Protein AF-A0A944KK14-F1 (afdb_monomer_lite)

pLDDT: mean 74.32, std 10.63, range [45.19, 85.75]

Radius of gyration: 15.49 Å; chains: 1; bounding box: 37×25×47 Å

Structure (mmCIF, N/CA/C/O backbone):
data_AF-A0A944KK14-F1
#
_entry.id   AF-A0A944KK14-F1
#
loop_
_atom_site.group_PDB
_atom_site.id
_atom_site.type_symbol
_atom_site.label_atom_id
_atom_site.label_alt_id
_atom_site.label_comp_id
_atom_site.label_asym_id
_atom_site.label_entity_id
_atom_site.label_seq_id
_atom_site.pdbx_PDB_ins_code
_atom_site.Cartn_x
_atom_site.Cartn_y
_atom_site.Cartn_z
_atom_site.occupancy
_atom_site.B_iso_or_equiv
_atom_site.auth_seq_id
_atom_site.auth_comp_id
_atom_site.auth_asym_id
_atom_site.auth_atom_id
_atom_site.pdbx_PDB_model_num
ATOM 1 N N . MET A 1 1 ? -15.946 14.520 15.194 1.00 54.41 1 MET A N 1
ATOM 2 C CA . MET A 1 1 ? -14.642 14.614 14.491 1.00 54.41 1 MET A CA 1
ATOM 3 C C . MET A 1 1 ? -13.971 13.252 14.286 1.00 54.41 1 MET A C 1
ATOM 5 O O . MET A 1 1 ? -13.407 13.055 13.220 1.00 54.41 1 MET A O 1
ATOM 9 N N . SER A 1 2 ? -14.076 12.298 15.221 1.00 60.38 2 SER A N 1
ATOM 10 C CA . SER A 1 2 ? -13.517 10.933 15.090 1.00 60.38 2 SER A CA 1
ATOM 11 C C . SER A 1 2 ? -14.016 10.151 13.864 1.00 60.38 2 SER A C 1
ATOM 13 O O . SER A 1 2 ? -13.221 9.508 13.189 1.00 60.38 2 SER A O 1
ATOM 15 N N . GLY A 1 3 ? -15.302 10.270 13.514 1.00 67.94 3 GLY A N 1
ATOM 16 C CA . GLY A 1 3 ? -15.869 9.570 12.353 1.00 67.94 3 GLY A CA 1
ATOM 17 C C . GLY A 1 3 ? -15.281 9.995 11.001 1.00 67.94 3 GLY A C 1
ATOM 18 O O . GLY A 1 3 ? -15.109 9.157 10.126 1.00 67.94 3 GLY A O 1
ATOM 19 N N . PHE A 1 4 ? -14.912 11.270 10.828 1.00 75.00 4 PHE A N 1
ATOM 20 C CA . PHE A 1 4 ? -14.325 11.752 9.570 1.00 75.00 4 PHE A CA 1
ATOM 21 C C . PHE A 1 4 ? -12.930 11.164 9.340 1.00 75.00 4 PHE A C 1
ATOM 23 O O . PHE A 1 4 ? -12.654 10.637 8.268 1.00 75.00 4 PHE A O 1
ATOM 30 N N . PHE A 1 5 ? -12.079 11.182 10.372 1.00 73.62 5 PHE A N 1
ATOM 31 C CA . PHE A 1 5 ? -10.757 10.557 10.309 1.00 73.62 5 PHE A CA 1
ATOM 32 C C . PHE A 1 5 ? -10.847 9.052 10.061 1.00 73.62 5 PHE A C 1
ATOM 34 O O . PHE A 1 5 ? -10.064 8.523 9.285 1.00 73.62 5 PHE A O 1
ATOM 41 N N . HIS A 1 6 ? -11.834 8.379 10.652 1.00 74.44 6 HIS A N 1
ATOM 42 C CA . HIS A 1 6 ? -12.060 6.959 10.413 1.00 74.44 6 HIS A CA 1
ATOM 43 C C . HIS A 1 6 ? -12.377 6.664 8.934 1.00 74.44 6 HIS A C 1
ATOM 45 O O . HIS A 1 6 ? -11.712 5.832 8.323 1.00 74.44 6 HIS A O 1
ATOM 51 N N . TRP A 1 7 ? -13.314 7.400 8.325 1.00 77.06 7 TRP A N 1
ATOM 52 C CA . TRP A 1 7 ? -13.644 7.251 6.899 1.00 77.06 7 TRP A CA 1
ATOM 53 C C . TRP A 1 7 ? -12.468 7.574 5.974 1.00 77.06 7 TRP A C 1
ATOM 55 O O . TRP A 1 7 ? -12.241 6.867 4.992 1.00 77.06 7 TRP A O 1
ATOM 65 N N . VAL A 1 8 ? -11.695 8.612 6.303 1.00 81.38 8 VAL A N 1
ATOM 66 C CA . VAL A 1 8 ? -10.477 8.953 5.560 1.00 81.38 8 VAL A CA 1
ATOM 67 C C . VAL A 1 8 ? -9.465 7.813 5.642 1.00 81.38 8 VAL A C 1
ATOM 69 O O . VAL A 1 8 ? -8.917 7.433 4.614 1.00 81.38 8 VAL A O 1
ATOM 72 N N . SER A 1 9 ? -9.257 7.214 6.814 1.00 80.94 9 SER A N 1
ATOM 73 C CA . SER A 1 9 ? -8.302 6.115 6.997 1.00 80.94 9 SER A CA 1
ATOM 74 C C . SER A 1 9 ? -8.730 4.827 6.299 1.00 80.94 9 SER A C 1
ATOM 76 O O . SER A 1 9 ? -7.881 4.135 5.743 1.00 80.94 9 SER A O 1
ATOM 78 N N . VAL A 1 10 ? -10.034 4.537 6.235 1.00 79.25 10 VAL A N 1
ATOM 79 C CA . VAL A 1 10 ? -10.570 3.405 5.456 1.00 79.25 10 VAL A CA 1
ATOM 80 C C . VAL A 1 10 ? -10.264 3.558 3.960 1.00 79.25 10 VAL A C 1
ATOM 82 O O . VAL A 1 10 ? -9.969 2.564 3.304 1.00 79.25 10 VAL A O 1
ATOM 85 N N . GLY A 1 11 ? -10.290 4.782 3.419 1.00 79.25 11 GLY A N 1
ATOM 86 C CA . GLY A 1 11 ? -9.954 5.050 2.014 1.00 79.25 11 GLY A CA 1
ATOM 87 C C . GLY A 1 11 ? -8.455 5.231 1.741 1.00 79.25 11 GLY A C 1
ATOM 88 O O . GLY A 1 11 ? -7.944 4.777 0.717 1.00 79.25 11 GLY A O 1
ATOM 89 N N . ALA A 1 12 ? -7.729 5.868 2.658 1.00 81.00 12 ALA A N 1
ATOM 90 C CA . ALA A 1 12 ? -6.308 6.174 2.507 1.00 81.00 12 ALA A CA 1
ATOM 91 C C . ALA A 1 12 ? -5.419 4.933 2.651 1.00 81.00 12 ALA A C 1
ATOM 93 O O . ALA A 1 12 ? -4.378 4.843 2.003 1.00 81.00 12 ALA A O 1
ATOM 94 N N . LEU A 1 13 ? -5.829 3.964 3.471 1.00 83.44 13 LEU A N 1
ATOM 95 C CA . LEU A 1 13 ? -5.054 2.758 3.749 1.00 83.44 13 LEU A CA 1
ATOM 96 C C . LEU A 1 13 ? -4.913 1.837 2.518 1.00 83.44 13 LEU A C 1
ATOM 98 O O . LEU A 1 13 ? -3.775 1.482 2.200 1.00 83.44 13 LEU A O 1
ATOM 102 N N . PRO A 1 14 ? -5.982 1.532 1.753 1.00 84.44 14 PRO A N 1
ATOM 103 C CA . PRO A 1 14 ? -5.867 0.864 0.458 1.00 84.44 14 PRO A CA 1
ATOM 104 C C . PRO A 1 14 ? -5.001 1.639 -0.526 1.00 84.44 14 PRO A C 1
ATOM 106 O O . PRO A 1 14 ? -4.139 1.064 -1.179 1.00 84.44 14 PRO A O 1
ATOM 109 N N . LEU A 1 15 ? -5.183 2.957 -0.613 1.00 82.62 15 LEU A N 1
ATOM 110 C CA . LEU A 1 15 ? -4.436 3.774 -1.563 1.00 82.62 15 LEU A CA 1
ATOM 111 C C . LEU A 1 15 ? -2.927 3.729 -1.278 1.00 82.62 15 LEU A C 1
ATOM 113 O O . LEU A 1 15 ? -2.120 3.494 -2.178 1.00 82.62 15 LEU A O 1
ATOM 117 N N . ALA A 1 16 ? -2.550 3.893 -0.010 1.00 84.44 16 ALA A N 1
ATOM 118 C CA . ALA A 1 16 ? -1.164 3.818 0.425 1.00 84.44 16 ALA A CA 1
ATOM 119 C C . ALA A 1 16 ? -0.592 2.405 0.241 1.00 84.44 16 ALA A C 1
ATOM 121 O O . ALA A 1 16 ? 0.544 2.257 -0.204 1.00 84.44 16 ALA A O 1
ATOM 122 N N . SER A 1 17 ? -1.383 1.363 0.506 1.00 84.50 17 SER A N 1
ATOM 123 C CA . SER A 1 17 ? -0.969 -0.0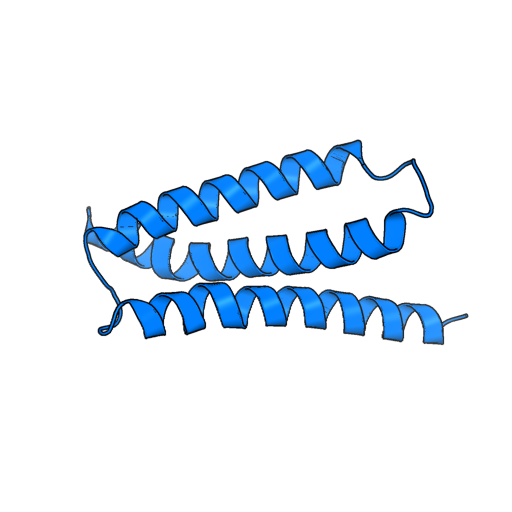27 0.305 1.00 84.50 17 SER A CA 1
ATOM 124 C C . SER A 1 17 ? -0.757 -0.372 -1.175 1.00 84.50 17 SER A C 1
ATOM 126 O O . SER A 1 17 ? 0.238 -1.013 -1.519 1.00 84.50 17 SER A O 1
ATOM 128 N N . ALA A 1 18 ? -1.618 0.127 -2.065 1.00 84.06 18 ALA A N 1
ATOM 129 C CA . ALA A 1 18 ? -1.445 -0.002 -3.506 1.00 84.06 18 ALA A CA 1
ATOM 130 C C . ALA A 1 18 ? -0.190 0.727 -4.001 1.00 84.06 18 ALA A C 1
ATOM 132 O O . ALA A 1 18 ? 0.573 0.156 -4.779 1.00 84.06 18 ALA A O 1
ATOM 133 N N . MET A 1 19 ? 0.089 1.942 -3.514 1.00 82.31 19 MET A N 1
ATOM 134 C CA . MET A 1 19 ? 1.342 2.628 -3.852 1.00 82.31 19 MET A CA 1
ATOM 135 C C . MET A 1 19 ? 2.572 1.858 -3.369 1.00 82.31 19 MET A C 1
ATOM 137 O O . MET A 1 19 ? 3.536 1.739 -4.117 1.00 82.31 19 MET A O 1
ATOM 141 N N . VAL A 1 20 ? 2.538 1.279 -2.165 1.00 81.19 20 VAL A N 1
ATOM 142 C CA . VAL A 1 20 ? 3.636 0.431 -1.673 1.00 81.19 20 VAL A CA 1
ATOM 143 C C . VAL A 1 20 ? 3.837 -0.781 -2.586 1.00 81.19 20 VAL A C 1
ATOM 145 O O . VAL 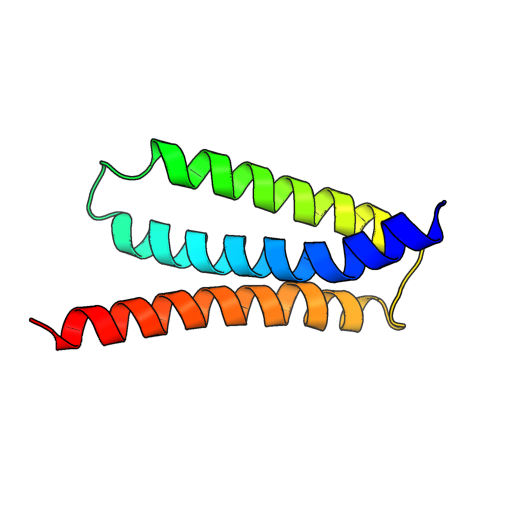A 1 20 ? 4.964 -1.045 -2.993 1.00 81.19 20 VAL A O 1
ATOM 148 N N . GLY A 1 21 ? 2.768 -1.487 -2.968 1.00 81.31 21 GLY A N 1
ATOM 149 C CA . GLY A 1 21 ? 2.855 -2.621 -3.895 1.00 81.31 21 GLY A CA 1
ATOM 150 C C . GLY A 1 21 ? 3.411 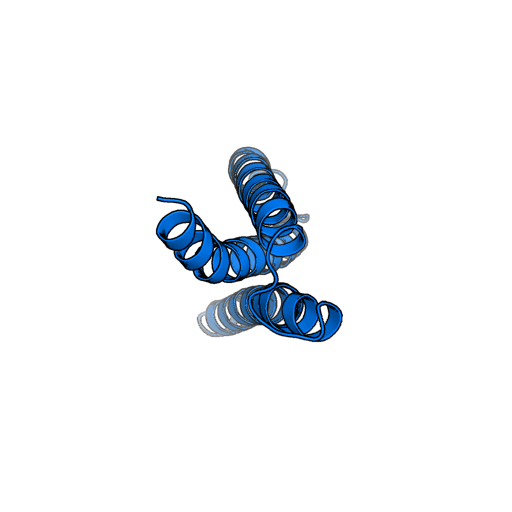-2.232 -5.270 1.00 81.31 21 GLY A C 1
ATOM 151 O O . GLY A 1 21 ? 4.259 -2.935 -5.819 1.00 81.31 21 GLY A O 1
ATOM 152 N N . PHE A 1 22 ? 2.987 -1.081 -5.796 1.00 81.81 22 PHE A N 1
ATOM 153 C CA . PHE A 1 22 ? 3.489 -0.525 -7.052 1.00 81.81 22 PHE A CA 1
ATOM 154 C C . PHE A 1 22 ? 4.988 -0.206 -6.976 1.00 81.81 22 PHE A C 1
ATOM 156 O O . PHE A 1 22 ? 5.747 -0.634 -7.844 1.00 81.81 22 PHE A O 1
ATOM 163 N N . LEU A 1 23 ? 5.416 0.494 -5.920 1.00 78.00 23 LEU A N 1
ATOM 164 C CA . LEU A 1 23 ? 6.806 0.906 -5.713 1.00 78.00 23 LEU A CA 1
ATOM 165 C C . LEU A 1 23 ? 7.734 -0.277 -5.426 1.00 78.00 23 LEU A C 1
ATOM 167 O O . LEU A 1 23 ? 8.878 -0.265 -5.863 1.00 78.00 23 LEU A O 1
ATOM 171 N N . ILE A 1 24 ? 7.260 -1.324 -4.744 1.00 78.62 24 ILE A N 1
ATOM 172 C CA . ILE A 1 24 ? 8.044 -2.551 -4.537 1.00 78.62 24 ILE A CA 1
ATOM 173 C C . ILE A 1 24 ? 8.360 -3.216 -5.879 1.00 78.62 24 ILE A C 1
ATOM 175 O O . ILE A 1 24 ? 9.508 -3.587 -6.112 1.00 78.62 24 ILE A O 1
ATOM 179 N N . ILE A 1 25 ? 7.370 -3.354 -6.770 1.00 76.19 25 ILE A N 1
ATOM 180 C CA . ILE A 1 25 ? 7.597 -3.928 -8.105 1.00 76.19 25 ILE A CA 1
ATOM 181 C C . ILE A 1 25 ? 8.461 -2.990 -8.955 1.00 76.19 25 ILE A C 1
ATOM 183 O O . ILE A 1 25 ? 9.358 -3.466 -9.640 1.00 76.19 25 ILE A O 1
ATOM 18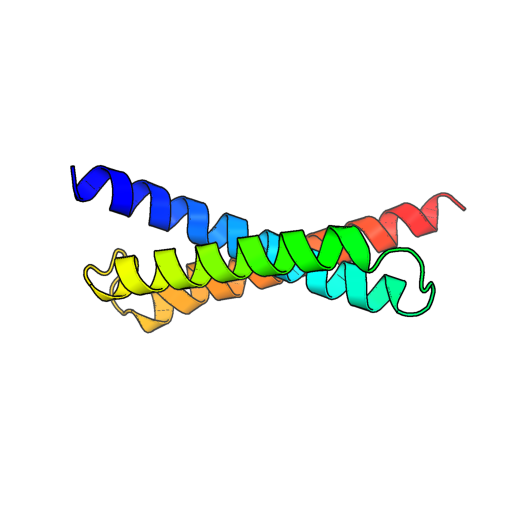7 N N . HIS A 1 26 ? 8.224 -1.676 -8.890 1.00 73.69 26 HIS A N 1
ATOM 188 C CA . HIS A 1 26 ? 9.019 -0.670 -9.597 1.00 73.69 26 HIS A CA 1
ATOM 189 C C . HIS A 1 26 ? 10.497 -0.735 -9.186 1.00 73.69 26 HIS A C 1
ATOM 191 O O . HIS A 1 26 ? 11.361 -0.950 -10.027 1.00 73.69 26 HIS A O 1
ATOM 197 N N . GLY A 1 27 ? 10.780 -0.686 -7.883 1.00 68.69 27 GLY A N 1
ATOM 198 C CA . GLY A 1 27 ? 12.137 -0.779 -7.353 1.00 68.69 27 GLY A CA 1
ATOM 199 C C . GLY A 1 27 ? 12.790 -2.151 -7.552 1.00 68.69 27 GLY A C 1
ATOM 200 O O . GLY A 1 27 ? 14.012 -2.233 -7.612 1.00 68.69 27 GLY A O 1
ATOM 201 N N . LEU A 1 28 ? 12.017 -3.238 -7.668 1.00 68.81 28 LEU A N 1
ATOM 202 C CA . LEU A 1 28 ? 12.547 -4.553 -8.058 1.00 68.81 28 LEU A CA 1
ATOM 203 C C . LEU A 1 28 ? 12.971 -4.590 -9.535 1.00 68.81 28 LEU A C 1
ATOM 205 O O . LEU A 1 28 ? 13.993 -5.199 -9.836 1.00 68.81 28 LEU A O 1
ATOM 209 N N . ASP A 1 29 ? 12.212 -3.941 -10.420 1.00 66.62 29 ASP A N 1
ATOM 210 C CA . ASP A 1 29 ? 12.503 -3.803 -11.858 1.00 66.62 29 ASP A CA 1
ATOM 211 C C . ASP A 1 29 ? 13.742 -2.911 -12.085 1.00 66.62 29 ASP A C 1
ATOM 213 O O . ASP A 1 29 ? 14.618 -3.222 -12.887 1.00 66.62 29 ASP A O 1
ATOM 217 N N . GLU A 1 30 ? 13.873 -1.844 -11.292 1.00 59.84 30 GLU A N 1
ATOM 218 C CA . GLU A 1 30 ? 14.961 -0.864 -11.381 1.00 59.84 30 GLU A CA 1
ATOM 219 C C . GLU A 1 30 ? 16.226 -1.220 -10.593 1.00 59.84 30 GLU A C 1
ATOM 221 O O . GLU A 1 30 ? 17.222 -0.511 -10.698 1.00 59.84 30 GLU A O 1
ATOM 226 N N . ARG A 1 31 ? 16.271 -2.334 -9.846 1.00 53.38 31 ARG A N 1
ATOM 227 C CA . ARG A 1 31 ? 17.520 -2.806 -9.206 1.00 53.38 31 ARG A CA 1
ATOM 228 C C . ARG A 1 31 ? 18.656 -3.102 -10.204 1.00 53.38 31 ARG A C 1
ATOM 230 O O . ARG A 1 31 ? 19.774 -3.354 -9.767 1.00 53.38 31 ARG A O 1
ATOM 237 N N . GLY A 1 32 ? 18.390 -3.061 -11.513 1.00 51.19 32 GLY A N 1
ATOM 238 C CA . GLY A 1 32 ? 19.403 -3.063 -12.574 1.00 51.19 32 GLY A CA 1
ATOM 239 C C . GLY A 1 32 ? 19.988 -1.687 -12.936 1.00 51.19 32 GLY A C 1
ATOM 240 O O . GLY A 1 32 ? 20.963 -1.631 -13.678 1.00 51.19 32 GLY A O 1
ATOM 241 N N . THR A 1 33 ? 19.429 -0.587 -12.430 1.00 49.34 33 THR A N 1
ATOM 242 C CA . THR A 1 33 ? 19.791 0.795 -12.781 1.00 49.34 33 THR A CA 1
ATOM 243 C C . THR A 1 33 ? 19.829 1.656 -11.517 1.00 49.34 33 THR A C 1
ATOM 245 O O . THR A 1 33 ? 18.800 2.064 -10.989 1.00 49.34 33 THR A O 1
ATOM 248 N N . GLU A 1 34 ? 21.034 1.933 -11.018 1.00 51.88 34 GLU A N 1
ATOM 249 C CA . GLU A 1 34 ? 21.335 2.554 -9.712 1.00 51.88 34 GLU A CA 1
ATOM 250 C C . GLU A 1 34 ? 20.813 4.000 -9.516 1.00 51.88 34 GLU A C 1
ATOM 252 O O . GLU A 1 34 ? 21.023 4.600 -8.463 1.00 51.88 34 GLU A O 1
ATOM 257 N N . GLU A 1 35 ? 20.108 4.575 -10.492 1.00 49.44 35 GLU A N 1
ATOM 258 C CA . GLU A 1 35 ? 19.803 6.011 -10.554 1.00 49.44 35 GLU A CA 1
ATOM 259 C C . GLU A 1 35 ? 18.441 6.413 -9.946 1.00 49.44 35 GLU A C 1
ATOM 261 O O . GLU A 1 35 ? 18.207 7.588 -9.671 1.00 49.44 35 GLU A O 1
ATOM 266 N N . SER A 1 36 ? 17.548 5.460 -9.654 1.00 50.25 36 SER A N 1
ATOM 267 C CA . SER A 1 36 ? 16.157 5.761 -9.246 1.00 50.25 36 SER A CA 1
ATOM 268 C C . SER A 1 36 ? 15.902 5.738 -7.722 1.00 50.25 36 SER A C 1
ATOM 270 O O . SER A 1 36 ? 14.851 6.141 -7.219 1.00 50.25 36 SER A O 1
ATOM 272 N N . ALA A 1 37 ? 16.894 5.329 -6.922 1.00 50.81 37 ALA A N 1
ATOM 273 C CA . ALA A 1 37 ? 16.717 5.028 -5.494 1.00 50.81 37 ALA A CA 1
ATOM 274 C C . ALA A 1 37 ? 16.363 6.237 -4.591 1.00 50.81 37 ALA A C 1
ATOM 276 O O . ALA A 1 37 ? 15.888 6.053 -3.467 1.00 50.81 37 ALA A O 1
ATOM 277 N N . GLY A 1 38 ? 16.585 7.475 -5.045 1.00 50.16 38 GLY A N 1
ATOM 278 C CA . GLY A 1 38 ? 16.453 8.672 -4.204 1.00 50.16 38 GLY A CA 1
ATOM 279 C C . GLY A 1 38 ? 15.014 9.146 -3.953 1.00 50.16 38 GLY A C 1
ATOM 280 O O . GLY A 1 38 ? 14.688 9.565 -2.839 1.00 50.16 38 GLY A O 1
ATOM 281 N N . ILE A 1 39 ? 14.143 9.088 -4.967 1.00 55.28 39 ILE A N 1
ATOM 282 C CA . ILE A 1 39 ? 12.763 9.614 -4.892 1.00 55.28 39 ILE A CA 1
ATOM 283 C C . ILE A 1 39 ? 11.778 8.515 -4.464 1.00 55.28 39 ILE A C 1
ATOM 285 O O . ILE A 1 39 ? 10.881 8.765 -3.648 1.00 55.28 39 ILE A O 1
ATOM 289 N N . ASP A 1 40 ? 11.998 7.280 -4.917 1.00 69.62 40 ASP A N 1
ATOM 290 C CA . ASP A 1 40 ? 11.130 6.141 -4.606 1.00 69.62 40 ASP A CA 1
ATOM 291 C C . ASP A 1 40 ? 11.205 5.715 -3.137 1.00 69.62 40 ASP A C 1
ATOM 293 O O . ASP A 1 40 ? 10.177 5.432 -2.518 1.00 69.62 40 ASP A O 1
ATOM 297 N N . GLY A 1 41 ? 12.391 5.755 -2.519 1.00 66.44 41 GLY A N 1
ATOM 298 C CA . GLY A 1 41 ? 12.557 5.355 -1.118 1.00 66.44 41 GLY A CA 1
ATOM 299 C C . GLY A 1 41 ? 11.810 6.264 -0.136 1.00 66.44 41 GLY A C 1
ATOM 300 O O . GLY A 1 41 ? 11.194 5.791 0.821 1.00 66.44 41 GLY A O 1
ATOM 301 N N . LYS A 1 42 ? 11.807 7.577 -0.390 1.00 75.69 42 LYS A N 1
ATOM 302 C CA . LYS A 1 42 ? 11.126 8.560 0.466 1.00 75.69 42 LYS A CA 1
ATOM 303 C C . LYS A 1 42 ? 9.605 8.451 0.335 1.00 75.69 42 LYS A C 1
ATOM 305 O O . LYS A 1 42 ? 8.899 8.516 1.339 1.00 75.69 42 LYS A O 1
ATOM 310 N N . THR A 1 43 ? 9.115 8.220 -0.881 1.00 76.19 43 THR A N 1
ATOM 311 C CA . THR A 1 43 ? 7.690 7.991 -1.159 1.00 76.19 43 THR A CA 1
ATOM 312 C C . THR A 1 43 ? 7.209 6.692 -0.517 1.00 76.19 43 THR A C 1
ATOM 314 O O . THR A 1 43 ? 6.190 6.689 0.170 1.00 76.19 43 THR A O 1
ATOM 317 N N . LEU A 1 44 ? 7.987 5.612 -0.632 1.00 77.88 44 LEU A N 1
ATOM 318 C CA . LEU A 1 44 ? 7.680 4.327 -0.005 1.00 77.88 44 LEU A CA 1
ATOM 319 C C . LEU A 1 44 ? 7.632 4.433 1.525 1.00 77.88 44 LEU A C 1
ATOM 321 O O . LEU A 1 44 ? 6.730 3.876 2.150 1.00 77.88 44 LEU A O 1
ATOM 325 N N . LEU A 1 45 ? 8.548 5.196 2.129 1.00 79.50 45 LEU A N 1
ATOM 326 C CA . LEU A 1 45 ? 8.563 5.440 3.573 1.00 79.50 45 LEU A CA 1
ATOM 327 C C . LEU A 1 45 ? 7.323 6.225 4.027 1.00 79.50 45 LEU A C 1
ATOM 329 O O . LEU A 1 45 ? 6.700 5.854 5.021 1.00 79.50 45 LEU A O 1
ATOM 333 N N . ILE A 1 46 ? 6.917 7.260 3.281 1.00 82.25 46 ILE A N 1
ATOM 334 C CA . ILE A 1 46 ? 5.697 8.030 3.571 1.00 82.25 46 ILE A CA 1
ATOM 335 C C . ILE A 1 46 ? 4.452 7.144 3.435 1.00 82.25 46 ILE A C 1
ATOM 337 O O . ILE A 1 46 ? 3.623 7.125 4.343 1.00 82.25 46 ILE A O 1
ATOM 341 N N . CYS A 1 47 ? 4.325 6.371 2.353 1.00 80.81 47 CYS A N 1
ATOM 342 C CA . CYS A 1 47 ? 3.194 5.461 2.170 1.00 80.81 47 CYS A CA 1
ATOM 343 C C . CYS A 1 47 ? 3.151 4.385 3.265 1.00 80.81 47 CYS A C 1
ATOM 345 O O . CYS A 1 47 ? 2.084 4.121 3.816 1.00 80.81 47 CYS A O 1
ATOM 347 N N . GLY A 1 48 ? 4.301 3.820 3.645 1.00 79.94 48 GLY A N 1
ATOM 348 C CA . GLY A 1 48 ? 4.406 2.882 4.763 1.00 79.94 48 GLY A CA 1
ATOM 349 C C . GLY A 1 48 ? 3.959 3.500 6.090 1.00 79.94 48 GLY A C 1
ATOM 350 O O . GLY A 1 48 ? 3.171 2.894 6.816 1.00 79.94 48 GLY A O 1
ATOM 351 N N . LEU A 1 49 ? 4.380 4.735 6.381 1.00 84.44 49 LEU A N 1
ATOM 352 C CA . LEU A 1 49 ? 3.947 5.467 7.573 1.00 84.44 49 LEU A CA 1
ATOM 353 C C . LEU A 1 49 ? 2.424 5.673 7.583 1.00 84.44 49 LEU A C 1
ATOM 355 O O . LEU A 1 49 ? 1.780 5.436 8.602 1.00 84.44 49 LEU A O 1
ATOM 359 N N . VAL A 1 50 ? 1.837 6.061 6.447 1.00 84.75 50 VAL A N 1
ATOM 360 C CA . VAL A 1 50 ? 0.382 6.240 6.307 1.00 84.75 50 VAL A CA 1
ATOM 361 C C . VAL A 1 50 ? -0.362 4.927 6.556 1.00 84.75 50 VAL A C 1
ATOM 363 O O . VAL A 1 50 ? -1.343 4.928 7.300 1.00 84.75 50 VAL A O 1
ATOM 366 N N . VAL A 1 51 ? 0.122 3.802 6.013 1.00 82.38 51 VAL A N 1
ATOM 367 C CA . VAL A 1 51 ? -0.457 2.471 6.269 1.00 82.38 51 VAL A CA 1
ATOM 368 C C . VAL A 1 51 ? -0.421 2.137 7.760 1.00 82.38 51 VAL A C 1
ATOM 370 O O . VAL A 1 51 ? -1.433 1.688 8.298 1.00 82.38 51 VAL A O 1
ATOM 373 N N . VAL A 1 52 ? 0.698 2.386 8.447 1.00 82.38 52 VAL A N 1
ATOM 374 C CA . VAL A 1 52 ? 0.842 2.106 9.886 1.00 82.38 52 VAL A CA 1
ATOM 375 C C . VAL A 1 52 ? -0.101 2.976 10.715 1.00 82.38 52 VAL A C 1
ATOM 377 O O . VAL A 1 52 ? -0.840 2.452 11.547 1.00 82.38 52 VA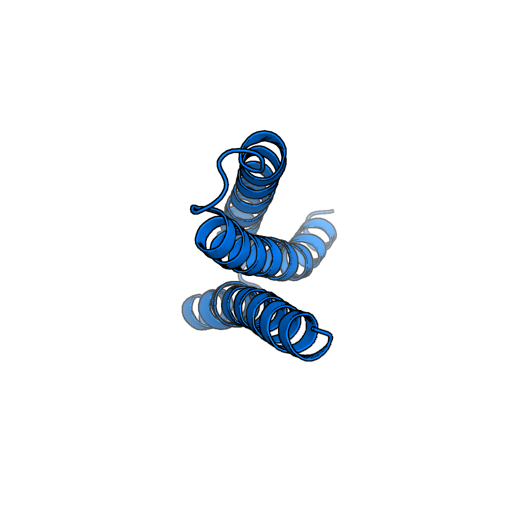L A O 1
ATOM 380 N N . VAL A 1 53 ? -0.135 4.287 10.462 1.00 82.50 53 VAL A N 1
ATOM 381 C CA . VAL A 1 53 ? -0.998 5.230 11.192 1.00 82.50 53 VAL A CA 1
ATOM 382 C C . VAL A 1 53 ? -2.478 4.899 10.983 1.00 82.50 53 VAL A C 1
ATOM 384 O O . VAL A 1 53 ? -3.240 4.855 11.950 1.00 82.50 53 VAL A O 1
ATOM 387 N N . CYS A 1 54 ? -2.885 4.603 9.747 1.00 81.25 54 CYS A N 1
ATOM 388 C CA . CYS A 1 54 ? -4.263 4.223 9.451 1.00 81.25 54 CYS A CA 1
ATOM 389 C C . CYS A 1 54 ? -4.612 2.850 10.056 1.00 81.25 54 CYS A C 1
ATOM 391 O O . CYS A 1 54 ? -5.715 2.677 10.567 1.00 81.25 54 CYS A O 1
ATOM 393 N N . SER A 1 55 ? -3.671 1.897 10.079 1.00 74.44 55 SER A N 1
ATOM 394 C CA . SER A 1 55 ? -3.873 0.580 10.705 1.00 74.44 55 SER A CA 1
ATOM 395 C C . SER A 1 55 ? -4.070 0.702 12.216 1.00 74.44 55 SER A C 1
ATOM 397 O O . SER A 1 55 ? -4.987 0.100 12.767 1.00 74.44 55 SER A O 1
ATOM 399 N N . LEU A 1 56 ? -3.275 1.540 12.889 1.00 79.44 56 LEU A N 1
ATOM 400 C CA . LEU A 1 56 ? -3.449 1.839 14.315 1.00 79.44 56 LEU A CA 1
ATOM 401 C C . LEU A 1 56 ? -4.817 2.467 14.615 1.00 79.44 56 LEU A C 1
ATOM 403 O O . LEU A 1 56 ? -5.443 2.121 15.615 1.00 79.44 56 LEU A O 1
ATOM 407 N N . GLN A 1 57 ? -5.312 3.351 13.745 1.00 78.94 57 GLN A N 1
ATOM 408 C CA . GLN A 1 57 ? -6.646 3.935 13.904 1.00 78.94 57 GLN A CA 1
ATOM 409 C C . GLN A 1 57 ? -7.769 2.911 13.691 1.00 78.94 57 GLN A C 1
ATOM 411 O O . GLN A 1 57 ? -8.716 2.876 14.477 1.00 78.94 57 GLN A O 1
ATOM 416 N N . LEU A 1 58 ? -7.662 2.058 12.669 1.00 74.06 58 LEU A N 1
ATOM 417 C CA . LEU A 1 58 ? -8.651 1.012 12.393 1.00 74.06 58 LEU A CA 1
ATOM 418 C C . LEU A 1 58 ? -8.596 -0.153 13.400 1.00 74.06 58 LEU A C 1
ATOM 420 O O . LEU A 1 58 ? -9.580 -0.871 13.546 1.00 74.06 58 LEU A O 1
ATOM 424 N N . ALA A 1 59 ? -7.484 -0.345 14.115 1.00 70.88 59 ALA A N 1
ATOM 425 C CA . ALA A 1 59 ? -7.400 -1.302 15.219 1.00 70.88 59 ALA A CA 1
ATOM 426 C C . ALA A 1 59 ? -8.219 -0.858 16.445 1.00 70.88 59 ALA A C 1
ATOM 428 O O . ALA A 1 59 ? -8.746 -1.701 17.165 1.00 70.88 59 ALA A O 1
ATOM 429 N N . GLY A 1 60 ? -8.334 0.456 16.681 1.00 72.75 60 GLY A N 1
ATOM 430 C CA . GLY A 1 60 ? -9.128 1.012 17.782 1.00 72.75 60 GLY A CA 1
ATOM 431 C C . GLY A 1 60 ? -10.634 1.039 17.506 1.00 72.75 60 GLY A C 1
ATOM 432 O O . GLY A 1 60 ? -11.430 0.928 18.436 1.00 72.75 60 GLY A O 1
ATOM 433 N N . GLN A 1 61 ? -11.032 1.169 16.239 1.00 71.31 61 GLN A N 1
ATOM 434 C CA . GLN A 1 61 ? -12.418 1.036 15.792 1.00 71.31 61 GLN A CA 1
ATOM 435 C C . GLN A 1 61 ? -12.442 0.265 14.464 1.00 71.31 61 GLN A C 1
ATOM 437 O O . GLN A 1 61 ? -12.127 0.866 13.436 1.00 71.31 61 GLN A O 1
ATOM 442 N N . PRO A 1 62 ? -12.781 -1.038 14.458 1.00 69.62 62 PRO A N 1
ATOM 443 C CA . PRO A 1 62 ? -12.901 -1.799 13.220 1.00 69.62 62 PRO A CA 1
ATOM 444 C C . PRO A 1 62 ? -14.045 -1.270 12.351 1.00 69.62 62 PRO A C 1
ATOM 446 O O . PRO A 1 62 ? -15.150 -1.029 12.833 1.00 69.62 62 PRO A O 1
ATOM 449 N N . ALA A 1 63 ? -13.772 -1.113 11.057 1.00 70.50 63 ALA A N 1
ATOM 450 C CA . ALA A 1 63 ? -14.774 -0.798 10.042 1.00 70.50 63 ALA A CA 1
ATOM 451 C C . ALA A 1 63 ? -15.491 -2.066 9.545 1.00 70.50 63 ALA A C 1
ATOM 453 O O . ALA A 1 63 ? -16.650 -2.011 9.141 1.00 70.50 63 ALA A O 1
ATOM 454 N N . ILE A 1 64 ? -14.789 -3.204 9.552 1.00 70.44 64 ILE A N 1
ATOM 455 C CA . ILE A 1 64 ? -15.289 -4.508 9.111 1.00 70.44 64 ILE A CA 1
ATOM 456 C C . ILE A 1 64 ? -14.909 -5.542 10.170 1.00 70.44 64 ILE A C 1
ATOM 458 O O . ILE A 1 64 ? -13.726 -5.743 10.446 1.00 70.44 64 ILE A O 1
ATOM 462 N N . ASP A 1 65 ? -15.910 -6.229 10.718 1.00 75.06 65 ASP A N 1
ATOM 463 C CA . ASP A 1 65 ? -15.708 -7.417 11.543 1.00 75.06 65 ASP A CA 1
ATOM 464 C C . ASP A 1 65 ? -15.901 -8.686 10.698 1.00 75.06 65 ASP A C 1
ATOM 466 O O . ASP A 1 65 ? -16.917 -8.804 10.005 1.00 75.06 65 ASP A O 1
ATOM 470 N N . PRO A 1 66 ? -14.966 -9.655 10.734 1.00 82.56 66 PRO A N 1
ATOM 471 C CA . PRO A 1 66 ? -13.780 -9.725 11.596 1.00 82.56 66 PRO A CA 1
ATOM 472 C C . PRO A 1 66 ? -12.566 -8.923 11.080 1.00 82.56 66 PRO A C 1
ATOM 474 O O . PRO A 1 66 ? -12.284 -8.891 9.881 1.00 82.56 66 PRO A O 1
ATOM 477 N N . LEU A 1 67 ? -11.764 -8.388 12.013 1.00 76.88 67 LEU A N 1
ATOM 478 C CA . LEU A 1 67 ? -10.533 -7.608 11.765 1.00 76.88 67 LEU A CA 1
ATOM 479 C C . LEU A 1 67 ? -9.565 -8.224 10.737 1.00 76.88 67 LEU A C 1
ATOM 481 O O . LEU A 1 67 ? -8.955 -7.506 9.945 1.00 76.88 67 LEU A O 1
ATOM 485 N N . TRP A 1 68 ? -9.408 -9.550 10.726 1.00 77.25 68 TRP A N 1
ATOM 486 C CA . TRP A 1 68 ? -8.533 -10.228 9.762 1.00 77.25 68 TRP A CA 1
ATOM 487 C C . TRP A 1 68 ? -8.986 -10.008 8.311 1.00 77.25 68 TRP A C 1
ATOM 489 O O . TRP A 1 68 ? -8.161 -9.736 7.439 1.00 77.25 68 TRP A O 1
ATOM 499 N N . LEU A 1 69 ? -10.298 -10.054 8.065 1.00 79.38 69 LEU A N 1
ATOM 500 C CA . LEU A 1 69 ? -10.875 -9.832 6.742 1.00 79.38 69 LEU A CA 1
ATOM 501 C C . LEU A 1 69 ? -10.663 -8.383 6.291 1.00 79.38 69 LEU A C 1
ATOM 503 O O . LEU A 1 69 ? -10.350 -8.137 5.128 1.00 79.38 69 LEU A O 1
ATOM 507 N N . GLN A 1 70 ? -10.769 -7.433 7.222 1.00 81.88 70 GLN A N 1
ATOM 508 C CA . GLN A 1 70 ? -10.512 -6.020 6.965 1.00 81.88 70 GLN A CA 1
ATOM 509 C C . GLN A 1 70 ? -9.089 -5.787 6.455 1.00 81.88 70 GLN A C 1
ATOM 511 O O . GLN A 1 70 ? -8.904 -5.129 5.435 1.00 81.88 70 GLN A O 1
ATOM 516 N N . TYR A 1 71 ? -8.079 -6.334 7.136 1.00 78.31 71 TYR A N 1
ATOM 517 C CA . TYR A 1 71 ? -6.689 -6.188 6.699 1.00 78.31 71 TYR A CA 1
ATOM 518 C C . TYR A 1 71 ? -6.423 -6.931 5.391 1.00 78.31 71 TYR A C 1
ATOM 520 O O . TYR A 1 71 ? -5.733 -6.407 4.517 1.00 78.31 71 TYR A O 1
ATOM 528 N N . PHE A 1 72 ? -7.003 -8.119 5.216 1.00 82.12 72 PHE A N 1
ATOM 529 C CA . PHE A 1 72 ? -6.853 -8.876 3.978 1.00 82.12 72 PHE A CA 1
ATOM 530 C C . PHE A 1 72 ? -7.423 -8.118 2.771 1.00 82.12 72 PHE A C 1
ATOM 532 O O . PHE A 1 72 ? -6.776 -8.031 1.728 1.00 82.12 72 PHE A O 1
ATOM 539 N N . LEU A 1 73 ? -8.598 -7.507 2.926 1.00 81.06 73 LEU A N 1
ATOM 540 C CA . LEU A 1 73 ? -9.216 -6.688 1.890 1.00 81.06 73 LEU A CA 1
ATOM 541 C C . LEU A 1 73 ? -8.458 -5.375 1.692 1.00 81.06 73 LEU A C 1
ATOM 543 O O . LEU A 1 73 ? -7.985 -5.109 0.594 1.00 81.06 73 LEU A O 1
ATOM 547 N N . LEU A 1 74 ? -8.299 -4.562 2.733 1.00 79.25 74 LEU A N 1
ATOM 548 C CA . LEU A 1 74 ? -7.793 -3.198 2.575 1.00 79.25 74 LEU A CA 1
ATOM 549 C C . LEU A 1 74 ? -6.285 -3.133 2.319 1.00 79.25 74 LEU A C 1
ATOM 551 O O . LEU A 1 74 ? -5.845 -2.256 1.588 1.00 79.25 74 LEU A O 1
ATOM 555 N N . VAL A 1 75 ? -5.493 -4.040 2.894 1.00 81.12 75 VAL A N 1
ATOM 556 C CA . VAL A 1 75 ? -4.038 -4.086 2.674 1.00 81.12 75 VAL A CA 1
ATOM 557 C C . VAL A 1 75 ? -3.707 -5.117 1.605 1.00 81.12 75 VAL A C 1
ATOM 559 O O . VAL A 1 75 ? -3.046 -4.804 0.623 1.00 81.12 75 VAL A O 1
ATOM 562 N N . GLY A 1 76 ? -4.189 -6.351 1.763 1.00 80.19 76 GLY A N 1
ATOM 563 C CA . GLY A 1 76 ? -3.828 -7.451 0.867 1.00 80.19 76 GLY A CA 1
ATOM 564 C C . GLY A 1 76 ? -4.247 -7.194 -0.580 1.00 80.19 76 GLY A C 1
ATOM 565 O O . GLY A 1 76 ? -3.401 -7.196 -1.474 1.00 80.19 76 GLY A O 1
ATOM 566 N N . THR A 1 77 ? -5.534 -6.924 -0.825 1.00 84.44 77 THR A N 1
ATOM 567 C CA . THR A 1 77 ? -6.010 -6.722 -2.207 1.00 84.44 77 THR A CA 1
ATOM 568 C C . THR A 1 77 ? -5.456 -5.450 -2.836 1.00 84.44 77 THR A C 1
ATOM 570 O O . THR A 1 77 ? -5.142 -5.451 -4.024 1.00 84.44 77 THR A O 1
ATOM 573 N N . ALA A 1 78 ? -5.263 -4.392 -2.047 1.00 85.19 78 ALA A N 1
ATOM 574 C CA . ALA A 1 78 ? -4.722 -3.138 -2.543 1.00 85.19 78 ALA A CA 1
ATOM 575 C C . ALA A 1 78 ? -3.242 -3.259 -2.925 1.00 85.19 78 ALA A C 1
ATOM 577 O O . ALA A 1 78 ? -2.854 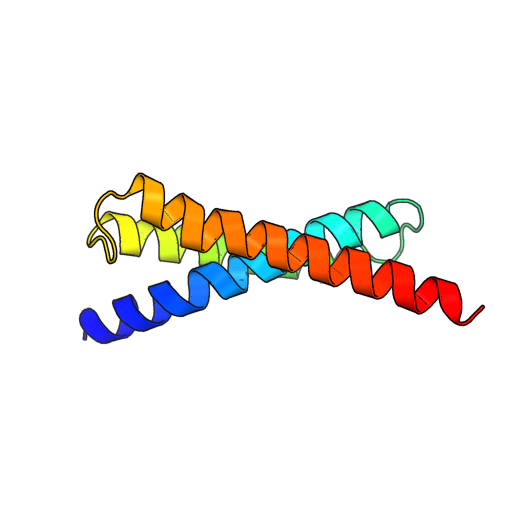-2.821 -4.006 1.00 85.19 78 ALA A O 1
ATOM 578 N N . LEU A 1 79 ? -2.433 -3.928 -2.098 1.00 82.88 79 LEU A N 1
ATOM 579 C CA . LEU A 1 79 ? -1.034 -4.224 -2.405 1.00 82.88 79 LEU A CA 1
ATOM 580 C C . LEU A 1 79 ? -0.915 -5.040 -3.696 1.00 82.88 79 LEU A C 1
ATOM 582 O O . LEU A 1 79 ? -0.130 -4.689 -4.578 1.00 82.88 79 LEU A O 1
ATOM 586 N N . VAL A 1 80 ? -1.735 -6.087 -3.841 1.00 85.75 80 VAL A N 1
ATOM 587 C CA . VAL A 1 80 ? -1.781 -6.899 -5.066 1.00 85.75 80 VAL A CA 1
ATOM 588 C C . VAL A 1 80 ? -2.222 -6.058 -6.263 1.00 85.75 80 VAL A C 1
ATOM 590 O O . VAL A 1 80 ? -1.596 -6.145 -7.314 1.00 85.75 80 VAL A O 1
ATOM 593 N N . ALA A 1 81 ? -3.239 -5.206 -6.119 1.00 84.94 81 ALA A N 1
ATOM 594 C CA . ALA A 1 81 ? -3.694 -4.324 -7.190 1.00 84.94 81 ALA A CA 1
ATOM 595 C C . ALA A 1 81 ? -2.588 -3.361 -7.651 1.00 84.94 81 ALA A C 1
ATOM 597 O O . ALA A 1 81 ? -2.378 -3.204 -8.852 1.00 84.94 81 ALA A O 1
ATOM 598 N N . GLY A 1 82 ? -1.834 -2.777 -6.716 1.00 82.62 82 GLY A N 1
ATOM 599 C CA . GLY A 1 82 ? -0.677 -1.934 -7.017 1.00 82.62 82 GLY A CA 1
ATOM 600 C C . GLY A 1 82 ? 0.439 -2.683 -7.744 1.00 82.62 82 GLY A C 1
ATOM 601 O O . GLY A 1 82 ? 0.966 -2.204 -8.750 1.00 82.62 82 GLY A O 1
ATOM 602 N N . ALA A 1 83 ? 0.752 -3.897 -7.286 1.00 81.31 83 ALA A N 1
ATOM 603 C CA . ALA A 1 83 ? 1.744 -4.756 -7.924 1.00 81.31 83 ALA A CA 1
ATOM 604 C C . ALA A 1 83 ? 1.325 -5.167 -9.348 1.00 81.31 83 ALA A C 1
ATOM 606 O O . ALA A 1 83 ? 2.117 -5.078 -10.289 1.00 81.31 83 ALA A O 1
ATOM 607 N N . VAL A 1 84 ? 0.059 -5.561 -9.529 1.00 85.75 84 VAL A N 1
ATOM 608 C CA . VAL A 1 84 ? -0.518 -5.910 -10.835 1.00 85.75 84 VAL A CA 1
ATOM 609 C C . VAL A 1 84 ? -0.536 -4.698 -11.761 1.00 85.75 84 VAL A C 1
ATOM 611 O O . VAL A 1 84 ? -0.171 -4.833 -12.926 1.00 85.75 84 VAL A O 1
ATOM 614 N N . ALA A 1 85 ? -0.888 -3.508 -11.266 1.00 84.12 85 ALA A N 1
ATOM 615 C CA . ALA A 1 85 ? -0.863 -2.283 -12.060 1.00 84.12 85 ALA A CA 1
ATOM 616 C C . ALA A 1 85 ? 0.539 -2.012 -12.624 1.00 84.12 85 ALA A C 1
ATOM 618 O O . ALA A 1 85 ? 0.675 -1.783 -13.828 1.00 84.12 85 ALA A O 1
ATOM 619 N N . ARG A 1 86 ? 1.594 -2.125 -11.800 1.00 80.25 86 ARG A N 1
ATOM 620 C CA . ARG A 1 86 ? 2.978 -1.971 -12.280 1.00 80.25 86 ARG A CA 1
ATOM 621 C C . ARG A 1 86 ? 3.381 -3.073 -13.257 1.00 80.25 86 ARG A C 1
ATOM 623 O O . ARG A 1 86 ? 4.040 -2.775 -14.255 1.00 80.25 86 ARG A O 1
ATOM 630 N N . TYR A 1 87 ? 2.979 -4.316 -12.993 1.00 80.62 87 TYR A N 1
ATOM 631 C CA . TYR A 1 87 ? 3.247 -5.454 -13.873 1.00 80.62 87 TYR A CA 1
ATOM 632 C C . TYR A 1 87 ? 2.621 -5.260 -15.263 1.00 80.62 87 TYR A C 1
ATOM 634 O O . TYR A 1 87 ? 3.283 -5.457 -16.282 1.00 80.62 87 TYR A O 1
ATOM 642 N N . VAL A 1 88 ? 1.361 -4.818 -15.316 1.00 83.50 88 VAL A N 1
ATOM 643 C CA . VAL A 1 88 ? 0.647 -4.521 -16.566 1.00 83.50 88 VAL A CA 1
ATOM 644 C C . VAL A 1 88 ? 1.286 -3.337 -17.291 1.00 83.50 88 VAL A C 1
ATOM 646 O O . VAL A 1 88 ? 1.521 -3.432 -18.493 1.00 83.50 88 VAL A O 1
ATOM 649 N N . LEU A 1 89 ? 1.639 -2.262 -16.580 1.00 80.81 89 LEU A N 1
ATOM 650 C CA . LEU A 1 89 ? 2.364 -1.120 -17.152 1.00 80.81 89 LEU A CA 1
ATOM 651 C C . LEU A 1 89 ? 3.716 -1.537 -17.751 1.00 80.81 89 LEU A C 1
ATOM 653 O O . LEU A 1 89 ? 4.030 -1.142 -18.871 1.00 80.81 89 LEU A O 1
ATOM 657 N N . GLY A 1 90 ? 4.479 -2.395 -17.067 1.00 74.94 90 GLY A N 1
ATOM 658 C CA . GLY A 1 90 ? 5.744 -2.932 -17.587 1.00 74.94 90 GLY A CA 1
ATOM 659 C C . GLY A 1 90 ? 5.554 -3.791 -18.844 1.00 74.94 90 GLY A C 1
ATOM 660 O O . GLY A 1 90 ? 6.290 -3.651 -19.822 1.00 74.94 90 GLY A O 1
ATOM 661 N N . ARG A 1 91 ? 4.511 -4.630 -18.862 1.00 75.62 91 ARG A N 1
ATOM 662 C CA . ARG A 1 91 ? 4.109 -5.451 -20.021 1.00 75.62 91 ARG A CA 1
ATOM 663 C C . ARG A 1 91 ? 3.627 -4.633 -21.220 1.00 75.62 91 ARG A C 1
ATOM 665 O O . ARG A 1 91 ? 3.823 -5.058 -22.354 1.00 75.62 91 ARG A O 1
ATOM 672 N N . LEU A 1 92 ? 2.944 -3.515 -20.986 1.00 75.00 92 LEU A N 1
ATOM 673 C CA . LEU A 1 92 ? 2.473 -2.624 -22.050 1.00 75.00 92 LEU A CA 1
ATOM 674 C C . LEU A 1 92 ? 3.620 -1.786 -22.617 1.00 75.00 92 LEU A C 1
ATOM 676 O O . LEU A 1 92 ? 3.713 -1.644 -23.833 1.00 75.00 92 LEU A O 1
ATOM 680 N N . SER A 1 93 ? 4.519 -1.306 -21.756 1.00 64.38 93 SER A N 1
ATOM 681 C CA . SER A 1 93 ? 5.706 -0.545 -22.162 1.00 64.38 93 SER A CA 1
ATOM 682 C C . SER A 1 93 ? 6.620 -1.359 -23.090 1.00 64.38 93 SER A C 1
ATOM 684 O O . SER A 1 93 ? 7.057 -0.878 -24.130 1.00 64.38 93 SER A O 1
ATOM 686 N N . THR A 1 94 ? 6.809 -2.649 -22.797 1.00 60.31 94 THR A N 1
ATOM 687 C CA . THR A 1 94 ? 7.626 -3.559 -23.623 1.00 60.31 94 THR A CA 1
ATOM 688 C C . THR A 1 94 ? 7.021 -3.909 -24.987 1.00 60.31 94 THR A C 1
ATOM 690 O O . THR A 1 94 ? 7.746 -4.391 -25.847 1.00 60.31 94 THR A O 1
ATOM 693 N N . ARG A 1 95 ? 5.722 -3.671 -25.232 1.00 59.25 95 ARG A N 1
ATOM 694 C CA . ARG A 1 95 ? 5.092 -3.925 -26.547 1.00 59.25 95 ARG A CA 1
ATOM 695 C C . ARG A 1 95 ? 5.282 -2.797 -27.563 1.00 59.25 95 ARG A C 1
ATOM 697 O O . ARG A 1 95 ? 4.917 -2.983 -28.720 1.00 59.25 95 ARG A O 1
ATOM 704 N N . HIS A 1 96 ? 5.796 -1.646 -27.139 1.00 52.09 96 HIS A N 1
ATOM 705 C CA . HIS A 1 96 ? 6.026 -0.492 -28.010 1.00 52.09 96 HIS A CA 1
ATOM 706 C C . HIS A 1 96 ? 7.474 -0.369 -28.517 1.00 52.09 96 HIS A C 1
ATOM 708 O O . HIS A 1 96 ? 7.783 0.626 -29.173 1.00 52.09 96 HIS A O 1
ATOM 714 N N . HIS A 1 97 ? 8.326 -1.366 -28.251 1.00 45.19 97 HIS A N 1
ATOM 715 C CA . HIS A 1 97 ? 9.682 -1.472 -28.796 1.00 45.19 97 HIS A CA 1
ATOM 716 C C . HIS A 1 97 ? 9.783 -2.533 -29.891 1.00 45.19 97 HIS A C 1
ATOM 718 O O . HIS A 1 97 ? 9.237 -3.642 -29.692 1.00 45.19 97 HIS A O 1
#

Secondary structure (DSSP, 8-state):
-HHHHHHHHHHHHHHHHHHHHHHHHHHHHGGG-TTSHHHHHHHHHHHHHHHHHHHHHHHHS-SSSSHHHHHIIIIIIHHHHHHHHHHHHHHHHGGG-

Foldseek 3Di:
DLVVLLVVLLVLLLVLLLLLLQLVLVVVVCPVPPPPCPPSVVSNVVSVVSNVVSLVSCVVPPPDPPPVVSCCVRNVVSSVNSNVVNVVVVVVVVVVD

Sequence (97 aa):
MSGFFHWVSVGALPLASAMVGFLIIHGLDERGTEESAGIDGKTLLICGLVVVVCSLQLAGQPAIDPLWLQYFLLVGTALVAGAVARYVLGRLSTRHH